Protein AF-A0A967CK73-F1 (afdb_monomer_lite)

Secondary structure (DSSP, 8-state):
--HHHHHHHHHHHHHS--PPPPPPHHHHHHHHHHHHHHHHHHHHT---HHHHHHHHHHHHHHH--HHHHHHHHHTTGGGT--SHHHHHHHHHHHHHHHHHHHHHHHHHHTTT--

Radius of gyration: 23.71 Å; chains: 1; bounding box: 33×74×60 Å

Foldseek 3Di:
DDPVVVVVVVVVVVVPDDDDDDQDPVNVVVLVVVLVVQLVCLVVVPDDPVVSVVSVVVSCVVNDPLLVVLLVVVPPVSVVDDDSVVSVVVVVVVVVVVVVCVVVVVVVCVVVVD

pLDDT: mean 75.12, std 13.98, range [49.41, 96.06]

Sequence (114 aa):
MNRRVLLGALGAYFALGQAGHAMTAVQAETLVTKVVSDINKVIASGKSDAAMIKDFEKIFETYSDVDTMARYALGRDGKKAKHASTIIDLYADQIMIGRHILPLVSDRLSPICK

Structure (mmCIF, N/CA/C/O backbone):
data_AF-A0A967CK73-F1
#
_entry.id   AF-A0A967CK73-F1
#
loop_
_atom_site.group_PDB
_atom_site.id
_atom_site.type_symbol
_atom_site.label_atom_id
_atom_site.label_alt_id
_atom_site.label_comp_id
_atom_site.label_asym_id
_atom_site.label_entity_id
_atom_site.label_seq_id
_atom_site.pdbx_PDB_ins_code
_atom_site.Cartn_x
_atom_site.Cartn_y
_atom_site.Cartn_z
_atom_site.occupancy
_atom_site.B_iso_or_equiv
_atom_site.auth_seq_id
_atom_site.auth_comp_id
_atom_site.auth_asym_id
_atom_site.auth_atom_id
_atom_site.pdbx_PDB_model_num
ATOM 1 N N . MET A 1 1 ? 2.197 24.490 -40.256 1.00 55.19 1 MET A N 1
ATOM 2 C CA . MET A 1 1 ? 3.097 23.725 -39.364 1.00 55.19 1 MET A CA 1
ATOM 3 C C . MET A 1 1 ? 2.659 22.264 -39.378 1.00 55.19 1 MET A C 1
ATOM 5 O O 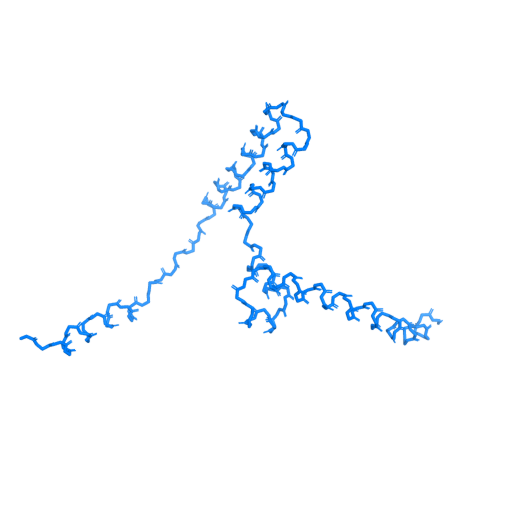. MET A 1 1 ? 1.503 21.980 -39.089 1.00 55.19 1 MET A O 1
ATOM 9 N N . ASN A 1 2 ? 3.508 21.355 -39.861 1.00 55.91 2 ASN A N 1
ATOM 10 C CA . ASN A 1 2 ? 3.091 19.999 -40.232 1.00 55.91 2 ASN A CA 1
ATOM 11 C C . ASN A 1 2 ? 2.886 19.101 -39.005 1.00 55.91 2 ASN A C 1
ATOM 13 O O . ASN A 1 2 ? 3.848 18.713 -38.352 1.00 55.91 2 ASN A O 1
ATOM 17 N N . ARG A 1 3 ? 1.636 18.677 -38.779 1.00 69.50 3 ARG A N 1
ATOM 18 C CA . ARG A 1 3 ? 1.195 17.637 -37.819 1.00 69.50 3 ARG A CA 1
ATOM 19 C C . ARG A 1 3 ? 2.108 16.403 -37.723 1.00 69.50 3 ARG A C 1
ATOM 21 O O . ARG A 1 3 ? 2.243 15.817 -36.659 1.00 69.50 3 ARG A O 1
ATOM 28 N N . ARG A 1 4 ? 2.778 16.040 -38.820 1.00 67.31 4 ARG A N 1
ATOM 29 C CA . ARG A 1 4 ? 3.729 14.917 -38.893 1.00 67.31 4 ARG A CA 1
ATOM 30 C C . ARG A 1 4 ? 5.030 15.167 -38.121 1.00 67.31 4 ARG A C 1
ATOM 32 O O . ARG A 1 4 ? 5.559 14.242 -37.525 1.00 67.31 4 ARG A O 1
ATOM 39 N N . VAL A 1 5 ? 5.508 16.410 -38.094 1.00 74.25 5 VAL A N 1
ATOM 40 C CA . VAL A 1 5 ? 6.705 16.804 -37.330 1.00 74.25 5 VAL A CA 1
ATOM 41 C C . VAL A 1 5 ? 6.399 16.793 -35.830 1.00 74.25 5 VAL A C 1
ATOM 43 O O . VAL A 1 5 ? 7.218 16.349 -35.035 1.00 74.25 5 VAL A O 1
ATOM 46 N N . LEU A 1 6 ? 5.180 17.192 -35.456 1.00 69.81 6 LEU A N 1
ATOM 47 C CA . LEU A 1 6 ? 4.715 17.213 -34.067 1.00 69.81 6 LEU A CA 1
ATOM 48 C C . LEU A 1 6 ? 4.528 15.791 -33.497 1.00 69.81 6 LEU A C 1
ATOM 50 O O . LEU A 1 6 ? 4.949 15.516 -32.378 1.00 69.81 6 LEU A O 1
ATOM 54 N N . LEU A 1 7 ? 3.984 14.863 -34.295 1.00 71.94 7 LEU A N 1
ATOM 55 C CA . LEU A 1 7 ? 3.867 13.447 -33.916 1.00 71.94 7 LEU A CA 1
ATOM 56 C C . LEU A 1 7 ? 5.230 12.736 -33.846 1.00 71.94 7 LEU A C 1
ATOM 58 O O . LEU A 1 7 ? 5.447 11.927 -32.947 1.00 71.94 7 LEU A O 1
ATOM 62 N N . GLY A 1 8 ? 6.163 13.064 -34.748 1.00 70.62 8 GLY A N 1
ATOM 63 C CA . GLY A 1 8 ? 7.527 12.523 -34.714 1.00 70.62 8 GLY A CA 1
ATOM 64 C C . GLY A 1 8 ? 8.330 12.985 -33.493 1.00 70.62 8 GLY A C 1
ATOM 65 O O . GLY A 1 8 ? 9.039 12.186 -32.887 1.00 70.62 8 GLY A O 1
ATOM 66 N N . ALA A 1 9 ? 8.170 14.248 -33.086 1.00 65.94 9 ALA A N 1
ATOM 67 C CA . ALA A 1 9 ? 8.849 14.801 -31.915 1.00 65.94 9 ALA A CA 1
ATOM 68 C C . ALA A 1 9 ? 8.338 14.210 -30.585 1.00 65.94 9 ALA A C 1
ATOM 70 O O . ALA A 1 9 ? 9.136 13.936 -29.692 1.00 65.94 9 ALA A O 1
ATOM 71 N N . LEU A 1 10 ? 7.029 13.952 -30.458 1.00 64.25 10 LEU A N 1
ATOM 72 C CA . LEU A 1 10 ? 6.456 13.316 -29.262 1.00 64.25 10 LEU A CA 1
ATOM 73 C C . LEU A 1 10 ? 6.832 11.830 -29.150 1.00 64.25 10 LEU A C 1
ATOM 75 O O . LEU A 1 10 ? 7.121 11.357 -28.054 1.00 64.25 10 LEU A O 1
ATOM 79 N N . GLY A 1 11 ? 6.888 11.100 -30.270 1.00 66.25 11 GLY A N 1
ATOM 80 C CA . GLY A 1 11 ? 7.304 9.692 -30.278 1.00 66.25 11 GLY A CA 1
ATOM 81 C C . GLY A 1 11 ? 8.757 9.485 -29.834 1.00 66.25 11 GLY A C 1
ATOM 82 O O . GLY A 1 11 ? 9.050 8.527 -29.122 1.00 66.25 11 GLY A O 1
ATOM 83 N N . ALA A 1 12 ? 9.653 10.413 -30.183 1.00 62.12 12 ALA A N 1
ATOM 84 C CA . ALA A 1 12 ? 11.049 10.373 -29.747 1.00 62.12 12 ALA A CA 1
ATOM 85 C C . ALA A 1 12 ? 11.213 10.611 -28.233 1.00 62.12 12 ALA A C 1
ATOM 87 O O . ALA A 1 12 ? 12.108 10.031 -27.623 1.00 62.12 12 ALA A O 1
ATOM 88 N N . TYR A 1 13 ? 10.332 11.405 -27.610 1.00 64.19 13 TYR A N 1
ATOM 89 C CA . TYR A 1 13 ? 10.371 11.664 -26.165 1.00 64.19 13 TYR A CA 1
ATOM 90 C C . TYR A 1 13 ? 9.985 10.427 -25.335 1.00 64.19 13 TYR A C 1
ATOM 92 O O . TYR A 1 13 ? 10.616 10.152 -24.321 1.00 64.19 13 TYR A O 1
ATOM 100 N N . PHE A 1 14 ? 9.007 9.633 -25.790 1.00 63.16 14 PHE A N 1
ATOM 101 C CA . PHE A 1 14 ? 8.624 8.374 -25.127 1.00 63.16 14 PHE A CA 1
ATOM 102 C C . PHE A 1 14 ? 9.563 7.196 -25.435 1.00 63.16 14 PHE A C 1
ATOM 104 O O . PHE A 1 14 ? 9.570 6.215 -24.694 1.00 63.16 14 PHE A O 1
ATOM 111 N N . ALA A 1 15 ? 10.357 7.275 -26.509 1.00 62.88 15 ALA A N 1
ATOM 112 C CA . ALA A 1 15 ? 11.345 6.252 -26.859 1.00 62.88 15 ALA A CA 1
ATOM 113 C C . ALA A 1 15 ? 12.612 6.305 -25.983 1.00 62.88 15 ALA A C 1
ATOM 115 O O . ALA A 1 15 ? 13.355 5.325 -25.915 1.00 62.88 15 ALA A O 1
ATOM 116 N N . LEU A 1 16 ? 12.850 7.419 -25.280 1.00 63.78 16 LEU A N 1
ATOM 117 C CA . LEU A 1 16 ? 13.850 7.501 -24.219 1.00 63.78 16 LEU A CA 1
ATOM 118 C C . LEU A 1 16 ? 13.272 6.824 -22.972 1.00 63.78 16 LEU A C 1
ATOM 120 O O . LEU A 1 16 ? 12.673 7.469 -22.114 1.00 63.78 16 LEU A O 1
ATOM 124 N N . GLY A 1 17 ? 13.397 5.495 -22.922 1.00 62.16 17 GLY A N 1
ATOM 125 C CA . GLY A 1 17 ? 12.945 4.682 -21.799 1.00 62.16 17 GLY A CA 1
ATOM 126 C C . GLY A 1 17 ? 13.423 5.277 -20.479 1.00 62.16 17 GLY A C 1
ATOM 127 O O . GLY A 1 17 ? 14.623 5.436 -20.255 1.00 62.16 17 GLY A O 1
ATOM 128 N N . GLN A 1 18 ? 12.478 5.634 -19.613 1.00 67.31 18 GLN A N 1
ATOM 129 C CA . GLN A 1 18 ? 12.805 6.090 -18.272 1.00 67.31 18 GLN A CA 1
ATOM 130 C C . GLN A 1 18 ? 13.428 4.911 -17.527 1.00 67.31 18 GLN A C 1
ATOM 132 O O . GLN A 1 18 ? 12.780 3.883 -17.325 1.00 67.31 18 GLN A O 1
ATOM 137 N N . ALA A 1 19 ? 14.706 5.034 -17.170 1.00 67.00 19 ALA A N 1
ATOM 138 C CA . ALA A 1 19 ? 15.364 4.052 -16.328 1.00 67.00 19 ALA A CA 1
ATOM 139 C C . ALA A 1 19 ? 14.600 3.979 -14.998 1.00 67.00 19 ALA A C 1
ATOM 141 O O . ALA A 1 19 ? 14.511 4.966 -14.269 1.00 67.00 19 ALA A O 1
ATOM 142 N N . GLY A 1 20 ? 14.008 2.820 -14.704 1.00 67.12 20 GLY A N 1
ATOM 143 C CA . GLY A 1 20 ? 13.347 2.589 -13.427 1.00 67.12 20 GLY A CA 1
ATOM 144 C C . GLY A 1 20 ? 14.379 2.670 -12.307 1.00 67.12 20 GLY A C 1
ATOM 145 O O . GLY A 1 20 ? 15.331 1.892 -12.280 1.00 67.12 20 GLY A O 1
ATOM 146 N N . HIS A 1 21 ? 14.214 3.622 -11.393 1.00 73.44 21 HIS A N 1
ATOM 147 C CA . HIS A 1 21 ? 15.055 3.699 -10.208 1.00 73.44 21 HIS A CA 1
ATOM 148 C C . HIS A 1 21 ? 14.693 2.548 -9.265 1.00 73.44 21 HIS A C 1
ATOM 150 O O . HIS A 1 21 ? 13.553 2.441 -8.815 1.00 73.44 21 HIS A O 1
ATOM 156 N N . ALA A 1 22 ? 15.662 1.677 -8.980 1.00 78.00 22 ALA A N 1
ATOM 157 C CA . ALA A 1 22 ? 15.504 0.644 -7.966 1.00 78.00 22 ALA A CA 1
ATOM 158 C C . ALA A 1 22 ? 15.371 1.288 -6.578 1.00 78.00 22 ALA A C 1
ATOM 160 O O . ALA A 1 22 ? 16.068 2.256 -6.261 1.00 78.00 22 ALA A O 1
ATOM 161 N N . MET A 1 23 ? 14.483 0.739 -5.751 1.00 80.94 23 MET A N 1
ATOM 162 C CA . MET A 1 23 ? 14.280 1.203 -4.382 1.00 80.94 23 MET A CA 1
ATOM 163 C C . MET A 1 23 ? 15.532 0.932 -3.542 1.00 80.94 23 MET A C 1
ATOM 165 O O . MET A 1 23 ? 16.092 -0.165 -3.587 1.00 80.94 23 MET A O 1
ATOM 169 N N . THR A 1 24 ? 15.991 1.923 -2.780 1.00 88.12 24 THR A N 1
ATOM 170 C CA . THR A 1 24 ? 17.145 1.748 -1.887 1.00 88.12 24 THR A CA 1
ATOM 171 C C . THR A 1 24 ? 16.753 0.945 -0.644 1.00 88.12 24 THR A C 1
ATOM 173 O O . THR A 1 24 ? 15.585 0.910 -0.254 1.00 88.12 24 THR A O 1
ATOM 176 N N . ALA A 1 25 ? 17.730 0.331 0.032 1.00 86.06 25 ALA A N 1
ATOM 177 C CA . ALA A 1 25 ? 17.481 -0.395 1.282 1.00 86.06 25 ALA A CA 1
ATOM 178 C C . ALA A 1 25 ? 16.801 0.487 2.350 1.00 86.06 25 ALA A C 1
ATOM 180 O O . ALA A 1 25 ? 15.862 0.053 3.009 1.00 86.06 25 ALA A O 1
ATOM 181 N N . VAL A 1 26 ? 17.202 1.759 2.446 1.00 89.12 26 VAL A N 1
ATOM 182 C CA . VAL A 1 26 ? 16.607 2.739 3.373 1.00 89.12 2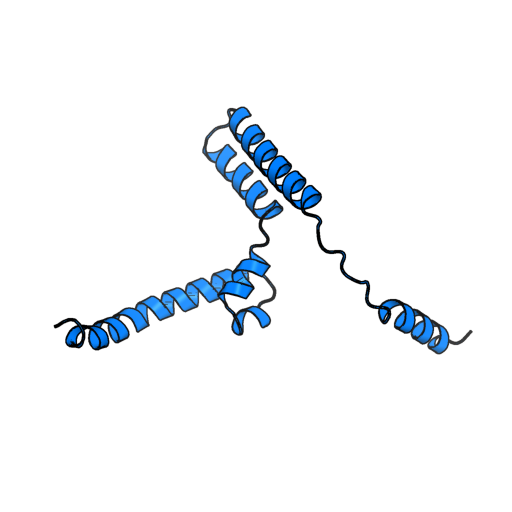6 VAL A CA 1
ATOM 183 C C . VAL A 1 26 ? 15.136 3.012 3.040 1.00 89.12 26 VAL A C 1
ATOM 185 O O . VAL A 1 26 ? 14.295 3.133 3.931 1.00 89.12 26 VAL A O 1
ATOM 188 N N . GLN A 1 27 ? 14.796 3.086 1.751 1.00 86.56 27 GLN A N 1
ATOM 189 C CA . GLN A 1 27 ? 13.410 3.264 1.314 1.00 86.56 27 GLN A CA 1
ATOM 190 C C . GLN A 1 27 ? 12.558 2.030 1.647 1.00 86.56 27 GLN A C 1
ATOM 192 O O . GLN A 1 27 ? 11.415 2.183 2.075 1.00 86.56 27 GLN A O 1
ATOM 197 N N . ALA A 1 28 ? 13.120 0.823 1.516 1.00 88.69 28 ALA A N 1
ATOM 198 C CA . ALA A 1 28 ? 12.478 -0.426 1.935 1.00 88.69 28 ALA A CA 1
ATOM 199 C C . ALA A 1 28 ? 12.203 -0.471 3.436 1.00 88.69 28 ALA A C 1
ATOM 201 O O . ALA A 1 28 ? 11.076 -0.744 3.843 1.00 88.69 28 ALA A O 1
ATOM 202 N N . GLU A 1 29 ? 13.189 -0.127 4.257 1.00 91.75 29 GLU A N 1
ATOM 203 C CA . GLU A 1 29 ? 13.021 -0.070 5.708 1.00 91.75 29 GLU A CA 1
ATOM 204 C C . GLU A 1 29 ? 11.964 0.963 6.126 1.00 91.75 29 GLU A C 1
ATOM 206 O O . GLU A 1 29 ? 11.107 0.692 6.972 1.00 91.75 29 GLU A O 1
ATOM 211 N N . THR A 1 30 ? 11.964 2.129 5.474 1.00 93.56 30 THR A N 1
ATOM 212 C CA . THR A 1 30 ? 10.962 3.178 5.709 1.00 93.56 30 THR A CA 1
ATOM 213 C C . THR A 1 30 ? 9.556 2.686 5.373 1.00 93.56 30 THR A C 1
ATOM 215 O O . THR A 1 30 ? 8.616 2.937 6.129 1.00 93.56 30 THR A O 1
ATOM 218 N N . LEU A 1 31 ? 9.400 1.957 4.263 1.00 91.06 31 LEU A N 1
ATOM 219 C CA . LEU A 1 31 ? 8.119 1.375 3.874 1.00 91.06 31 LEU A CA 1
ATOM 220 C C . LEU A 1 31 ? 7.630 0.372 4.925 1.00 91.06 31 LEU A C 1
ATOM 222 O O . LEU A 1 31 ? 6.499 0.489 5.388 1.00 91.06 31 LEU A O 1
ATOM 226 N N . VAL A 1 32 ? 8.487 -0.557 5.358 1.00 92.38 32 VAL A N 1
ATOM 227 C CA . VAL A 1 32 ? 8.140 -1.548 6.391 1.00 92.38 32 VAL A CA 1
ATOM 228 C C . VAL A 1 32 ? 7.753 -0.862 7.702 1.00 92.38 32 VAL A C 1
ATOM 230 O O . VAL A 1 32 ? 6.718 -1.180 8.286 1.00 92.38 32 VAL A O 1
ATOM 233 N N . THR A 1 33 ? 8.525 0.138 8.131 1.00 95.69 33 THR A N 1
ATOM 234 C CA . THR A 1 33 ? 8.233 0.924 9.341 1.00 95.69 33 THR A CA 1
ATOM 235 C C . THR A 1 33 ? 6.866 1.598 9.255 1.00 95.69 33 THR A C 1
ATOM 237 O O . THR A 1 33 ? 6.100 1.596 10.221 1.00 95.69 33 THR A O 1
ATOM 240 N N . LYS A 1 34 ? 6.524 2.141 8.083 1.00 94.50 34 LYS A N 1
ATOM 241 C CA . LYS A 1 34 ? 5.225 2.770 7.843 1.00 94.50 34 LYS A CA 1
ATOM 242 C C . LYS A 1 34 ? 4.078 1.761 7.948 1.00 94.50 34 LYS A C 1
ATOM 244 O O . LYS A 1 34 ? 3.104 2.040 8.642 1.00 94.50 34 LYS A O 1
ATOM 249 N N . VAL A 1 35 ? 4.218 0.584 7.337 1.00 94.31 35 VAL A N 1
ATOM 250 C CA . VAL A 1 35 ? 3.211 -0.491 7.404 1.00 94.31 35 VAL A CA 1
ATOM 251 C C . VAL A 1 35 ? 2.968 -0.927 8.846 1.00 94.31 35 VAL A C 1
ATOM 253 O O . VAL A 1 35 ? 1.825 -0.981 9.295 1.00 94.31 35 VAL A O 1
ATOM 256 N N . VAL A 1 36 ? 4.040 -1.185 9.601 1.00 95.44 36 VAL A N 1
ATOM 257 C CA . VAL A 1 36 ? 3.942 -1.582 11.014 1.00 95.44 36 VAL A CA 1
ATOM 258 C C . VAL A 1 36 ? 3.281 -0.481 11.848 1.00 95.44 36 VAL A C 1
ATOM 260 O O . VAL A 1 36 ? 2.440 -0.766 12.700 1.00 95.44 36 VAL A O 1
ATOM 263 N N . SER A 1 37 ? 3.607 0.788 11.583 1.00 96.06 37 SER A N 1
ATOM 264 C CA . SER A 1 37 ? 2.946 1.922 12.233 1.00 96.06 37 SER A CA 1
ATOM 265 C C . SER A 1 37 ? 1.442 1.950 11.949 1.00 96.06 37 SER A C 1
ATOM 267 O O . SER A 1 37 ? 0.654 2.139 12.874 1.00 96.06 37 SER A O 1
ATOM 269 N N . ASP A 1 38 ? 1.029 1.730 10.702 1.00 94.50 38 ASP A N 1
ATOM 270 C CA . ASP A 1 38 ? -0.383 1.745 10.317 1.00 94.50 38 ASP A CA 1
ATOM 271 C C . ASP A 1 38 ? -1.166 0.580 10.945 1.00 94.50 38 ASP A C 1
ATOM 273 O O . ASP A 1 38 ? -2.271 0.792 11.447 1.00 94.50 38 ASP A O 1
ATOM 277 N N . ILE A 1 39 ? -0.568 -0.612 11.037 1.00 93.00 39 ILE A N 1
ATOM 278 C CA . ILE A 1 39 ? -1.143 -1.755 11.768 1.00 93.00 39 ILE A CA 1
ATOM 279 C C . ILE A 1 39 ? -1.361 -1.393 13.240 1.00 93.00 39 ILE A C 1
ATOM 281 O O . ILE A 1 39 ? -2.456 -1.568 13.777 1.00 93.00 39 ILE A O 1
ATOM 285 N N . ASN A 1 40 ? -0.338 -0.831 13.887 1.00 95.25 40 ASN A N 1
ATOM 286 C CA . ASN A 1 40 ? -0.418 -0.453 15.294 1.00 95.25 40 ASN A CA 1
ATOM 287 C C . ASN A 1 40 ? -1.477 0.630 15.550 1.00 95.25 40 ASN A C 1
ATOM 289 O O . ASN A 1 40 ? -2.120 0.607 16.597 1.00 95.25 40 ASN A O 1
ATOM 293 N N . LYS A 1 41 ? -1.728 1.538 14.596 1.00 95.06 41 LYS A N 1
ATOM 294 C CA . LYS A 1 41 ? -2.829 2.515 14.695 1.00 95.06 41 LYS A CA 1
ATOM 295 C C . LYS A 1 41 ? -4.201 1.845 14.689 1.00 95.06 41 LYS A C 1
ATOM 297 O O . LYS A 1 41 ? -5.075 2.275 15.438 1.00 95.06 41 LYS A O 1
ATOM 302 N N . VAL A 1 42 ? -4.403 0.809 13.871 1.00 94.25 42 VAL A N 1
ATOM 303 C CA . VAL A 1 42 ? -5.669 0.055 13.857 1.00 94.25 42 VAL A CA 1
ATOM 304 C C . VAL A 1 42 ? -5.873 -0.659 15.190 1.00 94.25 42 VAL A C 1
ATOM 306 O O . VAL A 1 42 ? -6.954 -0.560 15.763 1.00 94.25 42 VAL A O 1
ATOM 309 N N . ILE A 1 43 ? -4.832 -1.287 15.741 1.00 90.44 43 ILE A N 1
ATOM 310 C CA . ILE A 1 43 ? -4.895 -1.949 17.056 1.00 90.44 43 ILE A CA 1
ATOM 311 C C . ILE A 1 43 ? -5.209 -0.938 18.165 1.00 90.44 43 ILE A C 1
ATOM 313 O O . ILE A 1 43 ? -6.125 -1.142 18.958 1.00 90.44 43 ILE A O 1
ATOM 317 N N . ALA A 1 44 ? -4.498 0.191 18.186 1.00 94.06 44 ALA A N 1
ATOM 318 C CA . ALA A 1 44 ? -4.698 1.244 19.179 1.00 94.06 44 ALA A CA 1
ATOM 319 C C . ALA A 1 44 ? -6.054 1.961 19.052 1.00 94.06 44 ALA A C 1
ATOM 321 O O . ALA A 1 44 ? -6.457 2.667 19.973 1.00 94.06 44 ALA A O 1
ATOM 322 N N . SER A 1 45 ? -6.772 1.790 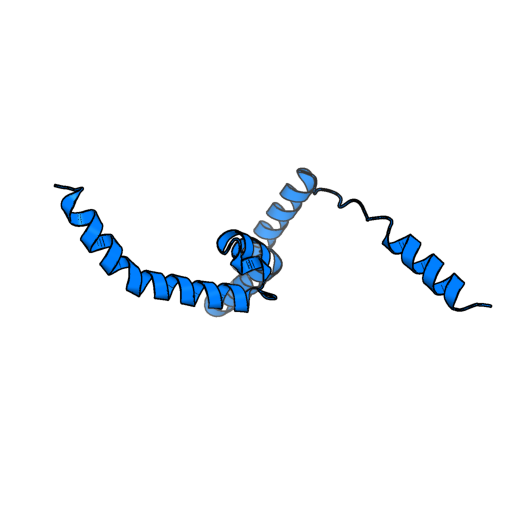17.934 1.00 90.31 45 SER A N 1
ATOM 323 C CA . SER A 1 45 ? -8.066 2.441 17.714 1.00 90.31 45 SER A CA 1
ATOM 324 C C . SER A 1 45 ? -9.184 1.923 18.625 1.00 90.31 45 SER A C 1
ATOM 326 O O . SER A 1 45 ? -10.203 2.599 18.757 1.00 90.31 45 SER A O 1
ATOM 328 N N . GLY A 1 46 ? -9.019 0.740 19.235 1.00 90.69 46 GLY A N 1
ATOM 329 C CA . GLY A 1 46 ? -10.007 0.154 20.150 1.00 90.69 46 GLY A CA 1
ATOM 330 C C . GLY A 1 46 ? -11.373 -0.124 19.510 1.00 90.69 46 GLY A C 1
ATOM 331 O O . GLY A 1 46 ? -12.378 -0.215 20.213 1.00 90.69 46 GLY A O 1
ATOM 332 N N . LYS A 1 47 ? -11.434 -0.203 18.175 1.00 91.56 47 LYS A N 1
ATOM 333 C CA . LYS A 1 47 ? -12.655 -0.521 17.425 1.00 91.56 47 LYS A CA 1
ATOM 334 C C . LYS A 1 47 ? -13.078 -1.974 17.664 1.00 91.56 47 LYS A C 1
ATOM 336 O O . LYS A 1 47 ? -12.290 -2.797 18.114 1.00 91.56 47 LYS A O 1
ATOM 341 N N . SER A 1 48 ? -14.321 -2.299 17.309 1.00 94.12 48 SER A N 1
ATOM 342 C CA . SER A 1 48 ? -14.771 -3.693 17.282 1.00 94.12 48 SER A CA 1
ATOM 343 C C . SER A 1 48 ? -13.981 -4.513 16.259 1.00 94.12 48 SER A C 1
ATOM 345 O O . SER A 1 48 ? -13.592 -3.993 15.209 1.00 94.12 48 SER A O 1
ATOM 347 N N . ASP A 1 49 ? -13.818 -5.809 16.523 1.00 89.50 49 ASP A N 1
ATOM 348 C CA . ASP A 1 49 ? -13.066 -6.739 15.670 1.00 89.50 49 ASP A CA 1
ATOM 349 C C . ASP A 1 49 ? -13.489 -6.659 14.197 1.00 89.50 49 ASP A C 1
ATOM 351 O O . ASP A 1 49 ? -12.652 -6.562 13.303 1.00 89.50 49 ASP A O 1
ATOM 355 N N . ALA A 1 50 ? -14.797 -6.599 13.926 1.00 93.31 50 ALA A N 1
ATOM 356 C CA . ALA A 1 50 ? -15.324 -6.493 12.565 1.00 93.31 50 ALA A CA 1
ATOM 357 C C . ALA A 1 50 ? -14.904 -5.197 11.844 1.00 93.31 50 ALA A C 1
ATOM 359 O O . ALA A 1 50 ? -14.744 -5.188 10.624 1.00 93.31 50 ALA A O 1
ATOM 360 N N . ALA A 1 51 ? -14.738 -4.094 12.576 1.00 91.56 51 ALA A N 1
ATOM 361 C CA . ALA A 1 51 ? -14.245 -2.840 12.017 1.00 91.56 51 ALA A CA 1
ATOM 362 C C . ALA A 1 51 ? -12.719 -2.861 11.843 1.00 91.56 51 ALA A C 1
ATOM 364 O O . ALA A 1 51 ? -12.225 -2.358 10.835 1.00 91.56 51 ALA A O 1
ATOM 365 N N . MET A 1 52 ? -11.984 -3.489 12.767 1.00 93.50 52 MET A N 1
ATOM 366 C CA . MET A 1 52 ? -10.537 -3.683 12.635 1.00 93.50 52 MET A CA 1
ATOM 367 C C . MET A 1 52 ? -10.185 -4.560 11.431 1.00 93.50 52 MET A C 1
ATOM 369 O O . MET A 1 52 ? -9.281 -4.205 10.683 1.00 93.50 52 MET A O 1
ATOM 373 N N . ILE A 1 53 ? -10.923 -5.650 11.191 1.00 93.88 53 ILE A N 1
ATOM 374 C CA . ILE A 1 53 ? -10.724 -6.526 10.023 1.00 93.88 53 ILE A CA 1
ATOM 375 C C . ILE A 1 53 ? -10.823 -5.723 8.720 1.00 93.88 53 ILE A C 1
ATOM 377 O O . ILE A 1 53 ? -9.917 -5.794 7.897 1.00 93.88 53 ILE A O 1
ATOM 381 N N . LYS A 1 54 ? -11.852 -4.880 8.571 1.00 94.19 54 LYS A N 1
ATOM 382 C CA . LYS A 1 54 ? -12.013 -4.022 7.383 1.00 94.19 54 LYS A CA 1
ATOM 383 C C . LYS A 1 54 ? -10.889 -3.003 7.212 1.00 94.19 54 LYS A C 1
ATOM 385 O O . LYS A 1 54 ? -10.535 -2.646 6.090 1.00 94.19 54 LYS A O 1
ATOM 390 N N . ASP A 1 55 ? -10.356 -2.480 8.312 1.00 92.75 55 ASP A N 1
ATOM 391 C CA . ASP A 1 55 ? -9.229 -1.5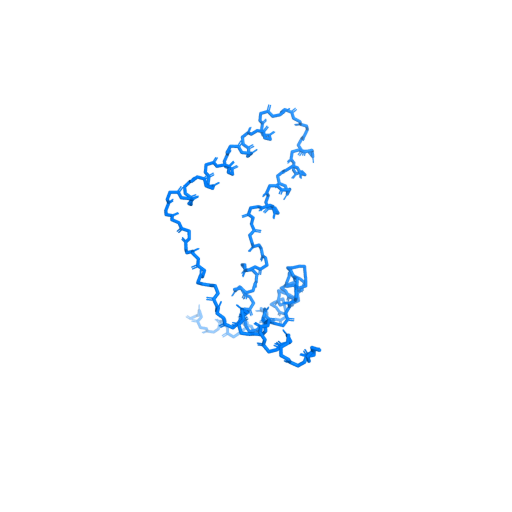51 8.253 1.00 92.75 55 ASP A CA 1
ATOM 392 C C . ASP A 1 55 ? -7.926 -2.283 7.889 1.00 92.75 55 ASP A C 1
ATOM 394 O O . ASP A 1 55 ? -7.141 -1.766 7.095 1.00 92.75 55 ASP A O 1
ATOM 398 N N . PHE A 1 56 ? -7.721 -3.507 8.385 1.00 93.31 56 PHE A N 1
ATOM 399 C CA . PHE A 1 56 ? -6.596 -4.347 7.975 1.00 93.31 56 PHE A CA 1
ATOM 400 C C . PHE A 1 56 ? -6.680 -4.753 6.506 1.00 93.31 56 PHE A C 1
ATOM 402 O O . PHE A 1 56 ? -5.667 -4.666 5.820 1.00 93.31 56 PHE A O 1
ATOM 409 N N . GLU A 1 57 ? -7.858 -5.124 6.001 1.00 91.12 57 GLU A N 1
ATOM 410 C CA . GLU A 1 57 ? -8.072 -5.411 4.574 1.00 91.12 57 GLU A CA 1
ATOM 411 C C . GLU A 1 57 ? -7.579 -4.251 3.700 1.00 91.12 57 GLU A C 1
ATOM 413 O O . GLU A 1 57 ? -6.779 -4.463 2.792 1.00 91.12 57 GLU A O 1
ATOM 418 N N . LYS A 1 58 ? -7.932 -3.005 4.044 1.00 91.81 58 LYS A N 1
ATOM 419 C CA . LYS A 1 58 ? -7.446 -1.815 3.322 1.00 91.81 58 LYS A CA 1
ATOM 420 C C . LYS A 1 58 ? -5.931 -1.644 3.394 1.00 91.81 58 LYS A C 1
ATOM 422 O O . LYS A 1 58 ? -5.313 -1.250 2.405 1.00 91.81 58 LYS A O 1
ATOM 427 N N . ILE A 1 59 ? -5.321 -1.895 4.555 1.00 91.62 59 ILE A N 1
ATOM 428 C CA . ILE A 1 59 ? -3.858 -1.834 4.708 1.00 91.62 59 ILE A CA 1
ATOM 429 C C . ILE A 1 59 ? -3.206 -2.882 3.800 1.00 91.62 59 ILE A C 1
ATOM 431 O O . ILE A 1 59 ? -2.271 -2.557 3.068 1.00 91.62 59 ILE A O 1
ATOM 435 N N . PHE A 1 60 ? -3.722 -4.112 3.798 1.00 87.19 60 PHE A N 1
ATOM 436 C CA . PHE A 1 60 ? -3.224 -5.180 2.938 1.00 87.19 60 PHE A CA 1
ATOM 437 C C . PHE A 1 60 ? -3.375 -4.837 1.456 1.00 87.19 60 PHE A C 1
ATOM 439 O O . PHE A 1 60 ? -2.399 -4.979 0.726 1.00 87.19 60 PHE A O 1
ATOM 446 N N . GLU A 1 61 ? -4.521 -4.317 1.017 1.00 87.44 61 GLU A N 1
ATOM 447 C CA . GLU A 1 61 ? -4.721 -3.858 -0.367 1.00 87.44 61 GLU A CA 1
ATOM 448 C C . GLU A 1 61 ? -3.762 -2.727 -0.761 1.00 87.44 61 GLU A C 1
ATOM 450 O O . GLU A 1 61 ? -3.282 -2.683 -1.890 1.00 87.44 61 GLU A O 1
ATOM 455 N N . THR A 1 62 ? -3.457 -1.816 0.166 1.00 88.38 62 THR A N 1
ATOM 456 C CA . THR A 1 62 ? -2.604 -0.650 -0.114 1.00 88.38 62 THR A CA 1
ATOM 457 C C . THR A 1 62 ? -1.132 -1.027 -0.262 1.00 88.38 62 THR A C 1
ATOM 459 O O . THR A 1 62 ? -0.427 -0.450 -1.089 1.00 88.38 62 THR A O 1
ATOM 462 N N . TYR A 1 63 ? -0.646 -1.955 0.564 1.00 89.44 63 TYR A N 1
ATOM 463 C CA . TYR A 1 63 ? 0.781 -2.273 0.646 1.00 89.44 63 TYR A CA 1
ATOM 464 C C . TYR A 1 63 ? 1.170 -3.593 -0.031 1.00 89.44 63 TYR A C 1
ATOM 466 O O . TYR A 1 63 ? 2.363 -3.845 -0.204 1.00 89.44 63 TYR A O 1
ATOM 474 N N . SER A 1 64 ? 0.206 -4.425 -0.434 1.00 83.81 64 SER A N 1
ATOM 475 C CA . SER A 1 64 ? 0.476 -5.710 -1.088 1.00 83.81 64 SER A CA 1
ATOM 476 C C . SER A 1 64 ? 0.247 -5.610 -2.590 1.00 83.81 64 SER A C 1
ATOM 478 O O . SER A 1 64 ? -0.874 -5.399 -3.047 1.00 83.81 64 SER A O 1
ATOM 480 N N . ASP A 1 65 ? 1.290 -5.858 -3.379 1.00 84.12 65 ASP A N 1
ATOM 481 C CA . ASP A 1 65 ? 1.144 -6.052 -4.822 1.00 84.12 65 ASP A CA 1
ATOM 482 C C . ASP A 1 65 ? 0.694 -7.493 -5.120 1.00 84.12 65 ASP A C 1
ATOM 484 O O . ASP A 1 65 ? 1.460 -8.356 -5.566 1.00 84.12 65 ASP A O 1
ATOM 488 N N . VAL A 1 66 ? -0.570 -7.772 -4.785 1.00 76.69 66 VAL A N 1
ATOM 489 C CA . VAL A 1 66 ? -1.184 -9.098 -4.937 1.00 76.69 66 VAL A CA 1
ATOM 490 C C . VAL A 1 66 ? -1.242 -9.505 -6.405 1.00 76.69 66 VAL A C 1
ATOM 492 O O . VAL A 1 66 ? -1.050 -10.677 -6.711 1.00 76.69 66 VAL A O 1
ATOM 495 N N . ASP A 1 67 ? -1.453 -8.558 -7.322 1.00 76.44 67 ASP A N 1
ATOM 496 C CA . ASP A 1 67 ? -1.475 -8.832 -8.760 1.00 76.44 67 ASP A CA 1
ATOM 497 C C . ASP A 1 67 ? -0.125 -9.386 -9.217 1.00 76.44 67 ASP A C 1
ATOM 499 O O . ASP A 1 67 ? -0.062 -10.467 -9.803 1.00 76.44 67 ASP A O 1
ATOM 503 N N . THR A 1 68 ? 0.969 -8.708 -8.868 1.00 78.81 68 THR A N 1
ATOM 504 C CA . THR A 1 68 ? 2.315 -9.172 -9.203 1.00 78.81 68 THR A CA 1
ATOM 505 C C . THR A 1 68 ? 2.620 -10.524 -8.560 1.00 78.81 68 THR A C 1
ATOM 507 O O . THR A 1 68 ? 3.055 -11.439 -9.263 1.00 78.81 68 THR A O 1
ATOM 510 N N . MET A 1 69 ? 2.345 -10.706 -7.263 1.00 76.00 69 MET A N 1
ATOM 511 C CA . MET A 1 69 ? 2.559 -11.996 -6.585 1.00 76.00 69 MET A CA 1
ATOM 512 C C . MET A 1 69 ? 1.756 -13.130 -7.226 1.00 76.00 69 MET A C 1
ATOM 514 O O . MET A 1 69 ? 2.274 -14.226 -7.444 1.00 76.00 69 MET A O 1
ATOM 518 N N . ALA A 1 70 ? 0.508 -12.866 -7.597 1.00 75.75 70 ALA A N 1
ATOM 519 C CA . ALA A 1 70 ? -0.357 -13.871 -8.178 1.00 75.75 70 ALA A CA 1
ATOM 520 C C . ALA A 1 70 ? 0.020 -14.181 -9.644 1.00 75.75 70 ALA A C 1
ATOM 522 O O . ALA A 1 70 ? -0.078 -15.332 -10.076 1.00 75.75 70 ALA A O 1
ATOM 523 N N . ARG A 1 71 ? 0.568 -13.213 -10.397 1.00 75.06 71 ARG A N 1
ATOM 524 C CA . ARG A 1 71 ? 1.210 -13.470 -11.704 1.00 75.06 71 ARG A CA 1
ATOM 525 C C . ARG A 1 71 ? 2.446 -14.349 -11.571 1.00 75.06 71 ARG A C 1
ATOM 527 O O . ARG A 1 71 ? 2.616 -15.257 -12.384 1.00 75.06 71 ARG A O 1
ATOM 534 N N . TYR A 1 72 ? 3.289 -14.100 -10.566 1.00 78.69 72 TYR A N 1
ATOM 535 C CA . TYR A 1 72 ? 4.440 -14.961 -10.277 1.00 78.69 72 TYR A CA 1
ATOM 536 C C . TYR A 1 72 ? 3.995 -16.385 -9.978 1.00 78.69 72 TYR A C 1
ATOM 538 O O . TYR A 1 72 ? 4.574 -17.332 -10.506 1.00 78.69 72 TYR A O 1
ATOM 546 N N . ALA A 1 73 ? 2.925 -16.525 -9.202 1.00 78.12 73 ALA A N 1
ATOM 547 C CA . ALA A 1 73 ? 2.362 -17.816 -8.885 1.00 78.12 73 ALA A CA 1
ATOM 548 C C . ALA A 1 73 ? 1.784 -18.506 -10.148 1.00 78.12 73 ALA A C 1
ATOM 550 O O . ALA A 1 73 ? 2.015 -19.694 -10.346 1.00 78.12 73 ALA A O 1
ATOM 551 N N . LEU A 1 74 ? 1.040 -17.818 -11.029 1.00 70.88 74 LEU A N 1
ATOM 552 C CA . LEU A 1 74 ? 0.434 -18.427 -12.237 1.00 70.88 74 LEU A CA 1
ATOM 553 C C . LEU A 1 74 ? 1.441 -18.738 -13.360 1.00 70.88 74 LEU A C 1
ATOM 555 O O . LEU A 1 74 ? 1.131 -19.469 -14.305 1.00 70.88 74 LEU A O 1
ATOM 559 N N . GLY A 1 75 ? 2.617 -18.113 -13.343 1.00 75.81 75 GLY A N 1
ATOM 560 C CA . GLY A 1 75 ? 3.603 -18.247 -14.409 1.00 75.81 75 GLY A CA 1
ATOM 561 C C . GLY A 1 75 ? 3.065 -17.784 -15.770 1.00 75.81 75 GLY A C 1
ATOM 562 O O . GLY A 1 75 ? 2.791 -16.604 -15.994 1.00 75.81 75 GLY A O 1
ATOM 563 N N . ARG A 1 76 ? 2.947 -18.707 -16.733 1.00 73.00 76 ARG A N 1
ATOM 564 C CA . ARG A 1 76 ? 2.582 -18.384 -18.126 1.00 73.00 76 ARG A CA 1
ATOM 565 C C . ARG A 1 76 ? 1.172 -17.804 -18.253 1.00 73.00 76 ARG A C 1
ATOM 567 O O . ARG A 1 76 ? 0.973 -16.905 -19.073 1.00 73.00 76 ARG A O 1
ATOM 574 N N . ASP A 1 77 ? 0.227 -18.284 -17.454 1.00 70.12 77 ASP A N 1
ATOM 575 C CA . ASP A 1 77 ? -1.177 -17.873 -17.558 1.00 70.12 77 ASP A CA 1
ATOM 576 C C . ASP A 1 77 ? -1.418 -16.501 -16.917 1.00 70.12 77 ASP A C 1
ATOM 578 O O . ASP A 1 77 ? -2.249 -15.725 -17.394 1.00 70.12 77 ASP A O 1
ATOM 582 N N . GLY A 1 78 ? -0.571 -16.119 -15.955 1.00 72.75 78 GLY A N 1
ATOM 583 C CA . GLY A 1 78 ? -0.571 -14.789 -15.345 1.00 72.75 78 GLY A CA 1
ATOM 584 C C . GLY A 1 78 ? -0.291 -13.659 -16.338 1.00 72.75 78 GLY A C 1
ATOM 585 O O . GLY A 1 78 ? -0.742 -12.539 -16.133 1.00 72.75 78 GLY A O 1
ATOM 586 N N . LYS A 1 79 ? 0.376 -13.937 -17.470 1.00 71.62 79 LYS A N 1
ATOM 587 C CA . LYS A 1 79 ? 0.627 -12.932 -18.523 1.00 71.62 79 LYS A CA 1
ATOM 588 C C . LYS A 1 79 ? -0.634 -12.495 -19.267 1.00 71.62 79 LYS A C 1
ATOM 590 O O . LYS A 1 79 ? -0.643 -11.420 -19.862 1.00 71.62 79 LYS A O 1
ATOM 595 N N . LYS A 1 80 ? -1.664 -13.344 -19.299 1.00 71.62 80 LYS A N 1
ATOM 596 C CA . LYS A 1 80 ? -2.923 -13.070 -20.008 1.00 71.62 80 LYS A CA 1
ATOM 597 C C . LYS A 1 80 ? -3.955 -12.390 -19.113 1.00 71.62 80 LYS A C 1
ATOM 599 O O . LYS A 1 80 ? -4.905 -11.800 -19.624 1.00 71.62 80 LYS A O 1
ATOM 604 N N . ALA A 1 81 ? -3.774 -12.474 -17.801 1.00 67.19 81 ALA A N 1
ATOM 605 C CA . ALA A 1 81 ? -4.693 -11.905 -16.840 1.00 67.19 81 ALA A CA 1
ATOM 606 C C . ALA A 1 81 ? -4.432 -10.403 -16.652 1.00 67.19 81 ALA A C 1
ATOM 608 O O . ALA A 1 81 ? -3.289 -9.953 -16.581 1.00 67.19 81 ALA A O 1
ATOM 609 N N . LYS A 1 82 ? -5.515 -9.620 -16.619 1.00 68.12 82 LYS A N 1
ATOM 610 C CA . LYS A 1 82 ? -5.453 -8.153 -16.527 1.00 68.12 82 LYS A CA 1
ATOM 611 C C . LYS A 1 82 ? -5.604 -7.623 -15.100 1.00 68.12 82 LYS A C 1
ATOM 613 O O . LYS A 1 82 ? -5.201 -6.490 -14.854 1.00 68.12 82 LYS A O 1
ATOM 618 N N . HIS A 1 83 ? -6.172 -8.419 -14.195 1.00 69.56 83 HIS A N 1
ATOM 619 C CA . HIS A 1 83 ? -6.487 -8.021 -12.825 1.00 69.56 83 HIS A CA 1
ATOM 620 C C . HIS A 1 83 ? -6.243 -9.160 -11.839 1.00 69.56 83 HIS A C 1
ATOM 622 O O . HIS A 1 83 ? -6.504 -10.321 -12.164 1.00 69.56 83 HIS A O 1
ATOM 628 N N . ALA A 1 84 ? -5.862 -8.795 -10.613 1.00 63.03 84 ALA A N 1
ATOM 629 C CA . ALA A 1 84 ? -5.659 -9.723 -9.507 1.00 63.03 84 ALA A CA 1
ATOM 630 C C . ALA A 1 84 ? -6.894 -10.587 -9.238 1.00 63.03 84 ALA A C 1
ATOM 632 O O . ALA A 1 84 ? -6.743 -11.776 -9.003 1.00 63.03 84 ALA A O 1
ATOM 633 N N . SER A 1 85 ? -8.109 -10.035 -9.341 1.00 62.19 85 SER A N 1
ATOM 634 C CA . SER A 1 85 ? -9.349 -10.808 -9.180 1.00 62.19 85 SER A CA 1
ATOM 635 C C . SER A 1 85 ? -9.450 -11.930 -10.211 1.00 62.19 85 SER A C 1
ATOM 637 O O . SER A 1 85 ? -9.619 -13.082 -9.845 1.00 62.19 85 SER A O 1
ATOM 639 N N . THR A 1 86 ? -9.203 -11.629 -11.489 1.00 65.25 86 THR A N 1
ATOM 640 C CA . THR A 1 86 ? -9.163 -12.635 -12.561 1.00 65.25 86 THR A CA 1
ATOM 641 C C . THR A 1 86 ? -8.055 -13.661 -12.335 1.00 65.25 86 THR A C 1
ATOM 643 O O . THR A 1 86 ? -8.232 -14.833 -12.640 1.00 65.25 86 THR A O 1
ATOM 646 N N . ILE A 1 87 ? -6.906 -13.242 -11.799 1.00 65.06 87 ILE A N 1
ATOM 647 C CA . ILE A 1 87 ? -5.813 -14.153 -11.450 1.00 65.06 87 ILE A CA 1
ATOM 648 C C . ILE A 1 87 ? -6.206 -15.086 -10.298 1.00 65.06 87 ILE A C 1
ATOM 650 O O . ILE A 1 87 ? -5.918 -16.279 -10.361 1.00 65.06 87 ILE A O 1
ATOM 654 N N . ILE A 1 88 ? -6.853 -14.553 -9.262 1.00 65.62 88 ILE A N 1
ATOM 655 C CA . ILE A 1 88 ? -7.340 -15.313 -8.108 1.00 65.62 88 ILE A CA 1
ATOM 656 C C . ILE A 1 88 ? -8.430 -16.295 -8.556 1.00 65.62 88 ILE A C 1
ATOM 658 O O . ILE A 1 88 ? -8.393 -17.455 -8.154 1.00 65.62 88 ILE A O 1
ATOM 662 N N . ASP A 1 89 ? -9.324 -15.884 -9.458 1.00 63.91 89 ASP A N 1
ATOM 663 C CA . ASP A 1 89 ? -10.358 -16.743 -10.044 1.00 63.91 89 ASP A CA 1
ATOM 664 C C . ASP A 1 89 ? -9.749 -17.873 -10.896 1.00 63.91 89 ASP A C 1
ATOM 666 O O . ASP A 1 89 ? -10.174 -19.025 -10.804 1.00 63.91 89 ASP A O 1
ATOM 670 N N . LEU A 1 90 ? -8.691 -17.582 -11.667 1.00 62.56 90 LEU A N 1
ATOM 671 C CA . LEU A 1 90 ? -7.910 -18.604 -12.379 1.00 62.56 90 LEU A CA 1
ATOM 672 C C . LEU A 1 90 ? -7.223 -19.569 -11.401 1.00 62.56 90 LEU A C 1
ATOM 674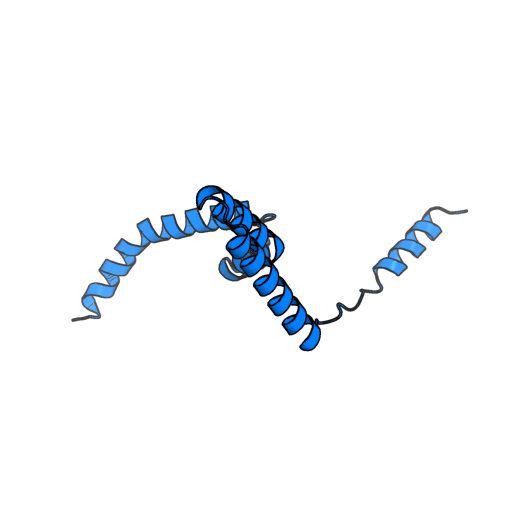 O O . LEU A 1 90 ? -7.152 -20.765 -11.665 1.00 62.56 90 LEU A O 1
ATOM 678 N N . TYR A 1 91 ? -6.744 -19.076 -10.259 1.00 60.28 91 TYR A N 1
ATOM 679 C CA . TYR A 1 91 ? -6.179 -19.900 -9.192 1.00 60.28 91 TYR A CA 1
ATOM 680 C C . TYR A 1 91 ? -7.225 -20.793 -8.516 1.00 60.28 91 TYR A C 1
ATOM 682 O O . TYR A 1 91 ? -6.936 -21.955 -8.230 1.00 60.28 91 TYR A O 1
ATOM 690 N N . ALA A 1 92 ? -8.443 -20.292 -8.296 1.00 59.41 92 ALA A N 1
ATOM 691 C CA . ALA A 1 92 ? -9.553 -21.087 -7.779 1.00 59.41 92 ALA A CA 1
ATOM 692 C C . ALA A 1 92 ? -9.893 -22.247 -8.731 1.00 59.41 92 ALA A C 1
ATOM 694 O O . ALA A 1 92 ? -10.124 -23.366 -8.271 1.00 59.41 92 ALA A O 1
ATOM 695 N N . ASP A 1 93 ? -9.820 -22.018 -10.045 1.00 55.88 93 ASP A N 1
ATOM 696 C CA . ASP A 1 93 ? -10.015 -23.062 -11.054 1.00 55.88 93 ASP A CA 1
ATOM 697 C C . ASP A 1 93 ? -8.852 -24.076 -11.082 1.00 55.88 93 ASP A C 1
ATOM 699 O O . ASP A 1 93 ? -9.074 -25.285 -11.085 1.00 55.88 93 ASP A O 1
ATOM 703 N N . GLN A 1 94 ? -7.596 -23.626 -10.967 1.00 53.78 94 GLN A N 1
ATOM 704 C CA . GLN A 1 94 ? -6.428 -24.522 -10.875 1.00 53.78 94 GLN A CA 1
ATOM 705 C C . GLN A 1 94 ? -6.418 -25.363 -9.582 1.00 53.78 94 GLN A C 1
ATOM 707 O O . GLN A 1 94 ? -6.051 -26.539 -9.604 1.00 53.78 94 GLN A O 1
ATOM 712 N N . ILE A 1 95 ? -6.874 -24.813 -8.451 1.00 54.72 95 ILE A N 1
ATOM 713 C CA . ILE A 1 95 ? -7.069 -25.568 -7.201 1.00 54.72 95 ILE A CA 1
ATOM 714 C C . ILE A 1 95 ? -8.224 -26.579 -7.349 1.00 54.72 95 ILE A C 1
ATOM 716 O O . ILE A 1 95 ? -8.144 -27.690 -6.815 1.00 54.72 95 ILE A O 1
ATOM 720 N N . MET A 1 96 ? -9.271 -26.257 -8.120 1.00 51.97 96 MET A N 1
ATOM 721 C CA . MET A 1 96 ? -10.349 -27.198 -8.461 1.00 51.97 96 MET A CA 1
ATOM 722 C C . MET A 1 96 ? -9.891 -28.301 -9.428 1.00 51.97 96 MET A C 1
ATOM 724 O O . MET A 1 96 ? -10.291 -29.454 -9.257 1.00 51.97 96 MET A O 1
ATOM 728 N N . ILE A 1 97 ? -8.978 -28.013 -10.360 1.00 56.03 97 ILE A N 1
ATOM 729 C CA . ILE A 1 97 ? -8.269 -29.041 -11.139 1.00 56.03 97 ILE A CA 1
ATOM 730 C C . ILE A 1 97 ? -7.433 -29.919 -10.200 1.00 56.03 97 ILE A C 1
ATOM 732 O O . ILE A 1 97 ? -7.471 -31.142 -10.314 1.00 56.03 97 ILE A O 1
ATOM 736 N N . GLY A 1 98 ? -6.760 -29.330 -9.208 1.00 52.56 98 GLY A N 1
ATOM 737 C CA . GLY A 1 98 ? -6.083 -30.057 -8.134 1.00 52.56 98 GLY A CA 1
ATOM 738 C C . GLY A 1 98 ? -7.004 -31.047 -7.415 1.00 52.56 98 GLY A C 1
ATOM 739 O O . GLY A 1 98 ? -6.606 -32.183 -7.198 1.00 52.56 98 GLY A O 1
ATOM 740 N N . ARG A 1 99 ? -8.268 -30.697 -7.142 1.00 60.44 99 ARG A N 1
ATOM 741 C CA . ARG A 1 99 ? -9.264 -31.625 -6.565 1.00 60.44 99 ARG A CA 1
ATOM 742 C C . ARG A 1 99 ? -9.574 -32.827 -7.465 1.00 60.44 99 ARG A C 1
ATOM 744 O O . ARG A 1 99 ? -9.864 -33.901 -6.946 1.00 60.44 99 ARG A O 1
ATOM 751 N N . HIS A 1 100 ? -9.512 -32.665 -8.785 1.00 64.75 100 HIS A N 1
ATOM 752 C CA . HIS A 1 100 ? -9.750 -33.749 -9.744 1.00 64.75 100 HIS A CA 1
ATOM 753 C C . HIS A 1 100 ? -8.474 -34.542 -10.093 1.00 64.75 100 HIS A C 1
ATOM 755 O O . HIS A 1 100 ? -8.555 -35.725 -10.410 1.00 64.75 100 HIS A O 1
ATOM 761 N N . ILE A 1 101 ? -7.291 -33.923 -9.981 1.00 60.34 101 ILE A N 1
ATOM 762 C CA . ILE A 1 101 ? -5.980 -34.538 -10.255 1.00 60.34 101 ILE A CA 1
ATOM 763 C C . ILE A 1 101 ? -5.354 -35.184 -9.004 1.00 60.34 101 ILE A C 1
ATOM 765 O O . ILE A 1 101 ? -4.637 -36.174 -9.141 1.00 60.34 101 ILE A O 1
ATOM 769 N N . LEU A 1 102 ? -5.640 -34.704 -7.785 1.00 63.28 102 LEU A N 1
ATOM 770 C CA . LEU A 1 102 ? -5.145 -35.304 -6.534 1.00 63.28 102 LEU A CA 1
ATOM 771 C C . LEU A 1 102 ? -5.462 -36.807 -6.411 1.00 63.28 102 LEU A C 1
ATOM 773 O O . LEU A 1 102 ? -4.555 -37.543 -6.029 1.00 63.28 102 LEU A O 1
ATOM 777 N N . PRO A 1 103 ? -6.671 -37.298 -6.760 1.00 61.44 103 PRO A N 1
ATOM 778 C CA . PRO A 1 103 ? -6.955 -38.733 -6.767 1.00 61.44 103 PRO A CA 1
ATOM 779 C C . PRO A 1 103 ? -6.047 -39.493 -7.745 1.00 61.44 103 PRO A C 1
ATOM 781 O O . PRO A 1 103 ? -5.492 -40.532 -7.402 1.00 61.44 103 PRO A O 1
ATOM 784 N N . LEU A 1 104 ? -5.813 -38.927 -8.935 1.00 63.41 104 LEU A N 1
ATOM 785 C CA . LEU A 1 104 ? -5.000 -39.543 -9.992 1.00 63.41 104 LEU A CA 1
ATOM 786 C C . LEU A 1 104 ? -3.509 -39.613 -9.631 1.00 63.41 104 LEU A C 1
ATOM 788 O O . LEU A 1 104 ? -2.809 -40.547 -10.028 1.00 63.41 104 LEU A O 1
ATOM 792 N N . VAL A 1 105 ? -3.013 -38.624 -8.886 1.00 66.31 105 VAL A N 1
ATOM 793 C CA . VAL A 1 105 ? -1.633 -38.594 -8.386 1.00 66.31 105 VAL A CA 1
ATOM 794 C C . VAL A 1 105 ? -1.480 -39.468 -7.136 1.00 66.31 105 VAL A C 1
ATOM 796 O O . VAL A 1 105 ? -0.475 -40.165 -7.012 1.00 66.31 105 VAL A O 1
ATOM 799 N N . SER A 1 106 ? -2.489 -39.512 -6.259 1.00 61.56 106 SER A N 1
ATOM 800 C CA . SER A 1 106 ? -2.522 -40.388 -5.079 1.00 61.56 106 SER A CA 1
ATOM 801 C C . SER A 1 106 ? -2.459 -41.875 -5.457 1.00 61.56 106 SER A C 1
ATOM 803 O O . SER A 1 106 ? -1.658 -42.616 -4.887 1.00 61.56 106 SER A O 1
ATOM 805 N N . ASP A 1 107 ? -3.222 -42.310 -6.465 1.00 63.66 107 ASP A N 1
ATOM 806 C CA . ASP A 1 107 ? -3.215 -43.708 -6.927 1.00 63.66 107 ASP A CA 1
ATOM 807 C C . ASP A 1 107 ? -1.866 -44.124 -7.533 1.00 63.66 107 ASP A C 1
ATOM 809 O O . ASP A 1 107 ? -1.393 -45.240 -7.298 1.00 63.66 107 ASP A O 1
ATOM 813 N N . ARG A 1 108 ? -1.193 -43.213 -8.253 1.00 60.69 108 ARG A N 1
ATOM 814 C CA . ARG A 1 108 ? 0.148 -43.446 -8.824 1.00 60.69 108 ARG A CA 1
ATOM 815 C C . ARG A 1 108 ? 1.280 -43.427 -7.803 1.00 60.69 108 ARG A C 1
ATOM 817 O O . ARG A 1 108 ? 2.319 -44.020 -8.074 1.00 60.69 108 ARG A O 1
ATOM 824 N N . LEU A 1 109 ? 1.111 -42.746 -6.671 1.00 56.47 109 LEU A N 1
ATOM 825 C CA . LEU A 1 109 ? 2.125 -42.674 -5.614 1.00 56.47 109 LEU A CA 1
ATOM 826 C C . LEU A 1 109 ? 2.033 -43.843 -4.620 1.00 56.47 109 LEU A C 1
ATOM 828 O O . LEU A 1 109 ? 3.031 -44.169 -3.979 1.00 56.47 109 LEU A O 1
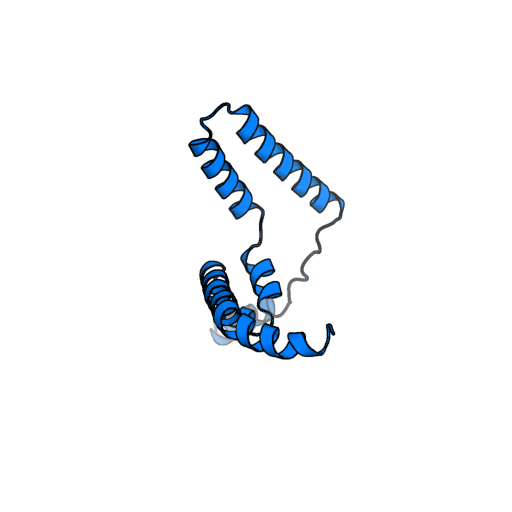ATOM 832 N N . SER A 1 110 ? 0.884 -44.521 -4.528 1.00 61.38 110 SER A N 1
ATOM 833 C CA . SER A 1 110 ? 0.683 -45.659 -3.615 1.00 61.38 110 SER A CA 1
ATOM 834 C C . SER A 1 110 ? 1.667 -46.841 -3.773 1.00 61.38 110 SER A C 1
ATOM 836 O O . SER A 1 110 ? 2.029 -47.422 -2.749 1.00 61.38 110 SER A O 1
ATOM 838 N N . PRO A 1 111 ? 2.176 -47.199 -4.974 1.00 58.44 111 PRO A N 1
ATOM 839 C CA . PRO A 1 111 ? 3.126 -48.304 -5.130 1.00 58.44 111 PRO A CA 1
ATOM 840 C C . PRO A 1 111 ? 4.581 -47.915 -4.837 1.00 58.44 111 PRO A C 1
ATOM 842 O O . PRO A 1 111 ? 5.421 -48.797 -4.726 1.00 58.44 111 PRO A O 1
ATOM 845 N N . ILE A 1 112 ? 4.893 -46.616 -4.755 1.00 56.53 112 ILE A N 1
ATOM 846 C CA . ILE A 1 112 ? 6.262 -46.109 -4.541 1.00 56.53 112 ILE A CA 1
ATOM 847 C C . ILE A 1 112 ? 6.588 -46.018 -3.036 1.00 56.53 112 ILE A C 1
ATOM 849 O O . ILE A 1 112 ? 7.753 -46.022 -2.655 1.00 56.53 112 ILE A O 1
ATOM 853 N N . CYS A 1 113 ? 5.567 -45.974 -2.171 1.00 49.41 113 CYS A N 1
ATOM 854 C CA . CYS A 1 113 ? 5.701 -45.922 -0.707 1.00 49.41 113 CYS A CA 1
ATOM 855 C C . CYS A 1 113 ? 5.494 -47.278 0.006 1.00 49.41 113 CYS A C 1
ATOM 857 O O . CYS A 1 113 ? 5.241 -47.293 1.212 1.00 49.41 113 CYS A O 1
ATOM 859 N N . LYS A 1 114 ? 5.604 -48.404 -0.706 1.00 50.75 114 LYS A N 1
ATOM 860 C CA . LYS A 1 114 ? 5.775 -49.743 -0.117 1.00 50.75 114 LYS A CA 1
ATOM 861 C C . LYS A 1 114 ? 7.178 -50.250 -0.401 1.00 50.75 114 LYS A C 1
ATOM 863 O O . LYS A 1 114 ? 7.726 -50.911 0.505 1.00 50.75 114 LYS A O 1
#